Protein AF-A0A5B0Q9V9-F1 (afdb_monomer_lite)

Foldseek 3Di:
DVVVVVVVVVLVVLLVQLVVCLVVLVLLSNLVSLLVSQLPVDDQDPVSLVVLVVSLVVLVVQLVVLVVVLVVVLVVLVVVLCCCVPVVVDDPVVSVVVSVVVSCVSNVVSVVSNVSSVVSSVSSVCSSVDDDPNPDDDDDDPDDPVPPPDRPVVVPPDD

Secondary structure (DSSP, 8-state):
-HHHHHHHHHHHHHHHHHHHHHHTT-HHHHHHHHHHHTTTT----HHHHHHHHHHHHHHHHHHHHHHHHHHHHHHHHHHHHHHHHHTT---HHHHHHHHHHHHHHHHHHHHHHHHHHHHHHHHHHHHHT---------------GGG-PPPGGGGG---

pLDDT: mean 79.48, std 18.77, range [35.72, 96.69]

Radius of gyration: 24.3 Å; chains: 1; bounding box: 55×36×77 Å

Sequence (159 aa):
MALVQRNTHERILAFAKIQQSIREDDLWTAAWSMSKFLQTPHVLSASERQWLQEEYSCRMKRVRDAVNLLERIAVQHAHEDFDDWLNNGNTFTRVEEESFKKHEEKSTQLLQQISTYGRSAGYLRAIIGMKVRLDSAHNGDLFELEAMGPSPGLKNLEK

Structure (mmCIF, N/CA/C/O backbone):
data_AF-A0A5B0Q9V9-F1
#
_entry.id   AF-A0A5B0Q9V9-F1
#
loop_
_atom_site.group_PDB
_atom_site.id
_atom_site.type_symbol
_atom_site.label_atom_id
_atom_site.label_alt_id
_atom_site.label_comp_id
_atom_site.label_asym_id
_atom_site.label_entity_id
_atom_site.label_seq_id
_atom_site.pdbx_PDB_ins_code
_atom_site.Cartn_x
_atom_site.Cartn_y
_atom_site.Cartn_z
_atom_site.occupancy
_atom_site.B_iso_or_equiv
_atom_site.auth_seq_id
_atom_site.auth_comp_id
_atom_site.auth_asym_id
_atom_site.auth_atom_id
_atom_site.pdbx_PDB_model_num
ATOM 1 N N . MET A 1 1 ? 29.738 3.137 -33.442 1.00 51.84 1 MET A N 1
ATOM 2 C CA . MET A 1 1 ? 29.742 3.493 -32.001 1.00 51.84 1 MET A CA 1
ATOM 3 C C . MET A 1 1 ? 28.621 4.464 -31.623 1.00 51.84 1 MET A C 1
ATOM 5 O O . MET A 1 1 ? 27.919 4.170 -30.667 1.00 51.84 1 MET A O 1
ATOM 9 N N . ALA A 1 2 ? 28.368 5.531 -32.393 1.00 51.88 2 ALA A N 1
ATOM 10 C CA . ALA A 1 2 ? 27.296 6.500 -32.104 1.00 51.88 2 ALA A CA 1
ATOM 11 C C . ALA A 1 2 ? 25.874 5.893 -32.010 1.00 51.88 2 ALA A C 1
ATOM 13 O O . ALA A 1 2 ? 25.119 6.236 -31.108 1.00 51.88 2 ALA A O 1
ATOM 14 N N . LEU A 1 3 ? 25.525 4.937 -32.882 1.00 49.44 3 LEU A N 1
ATOM 15 C CA . LEU A 1 3 ? 24.210 4.267 -32.880 1.00 49.44 3 LEU A CA 1
ATOM 16 C C . LEU A 1 3 ? 23.956 3.412 -31.623 1.00 49.44 3 LEU A C 1
ATOM 18 O O . LEU A 1 3 ? 22.853 3.410 -31.088 1.00 49.44 3 LEU A O 1
ATOM 22 N N . VAL A 1 4 ? 24.989 2.732 -31.113 1.00 52.66 4 VAL A N 1
ATOM 23 C CA . VAL A 1 4 ? 24.911 1.919 -29.882 1.00 52.66 4 VAL A CA 1
ATOM 24 C C . VAL A 1 4 ? 24.789 2.818 -28.648 1.00 52.66 4 VAL A C 1
ATOM 26 O O . VAL A 1 4 ? 23.995 2.539 -27.753 1.00 52.66 4 VAL A O 1
ATOM 29 N N . GLN A 1 5 ? 25.528 3.931 -28.617 1.00 55.38 5 GLN A N 1
ATOM 30 C CA . GLN A 1 5 ? 25.433 4.924 -27.543 1.00 55.38 5 GLN A CA 1
ATOM 31 C C . GLN A 1 5 ? 24.060 5.607 -27.512 1.00 55.38 5 GLN A C 1
ATOM 33 O O . GLN A 1 5 ? 23.485 5.743 -26.434 1.00 55.38 5 GLN A O 1
ATOM 38 N N . ARG A 1 6 ? 23.500 5.958 -28.678 1.00 58.53 6 ARG A N 1
ATOM 39 C CA . ARG A 1 6 ? 22.155 6.537 -28.796 1.00 58.53 6 ARG A CA 1
ATOM 40 C C . ARG A 1 6 ? 21.078 5.576 -28.285 1.00 58.53 6 ARG A C 1
ATOM 42 O O . ARG A 1 6 ? 20.309 5.953 -27.412 1.00 58.53 6 ARG A O 1
ATOM 49 N N . ASN A 1 7 ? 21.112 4.312 -28.711 1.00 65.31 7 ASN A N 1
ATOM 50 C CA . ASN A 1 7 ? 20.168 3.282 -28.254 1.00 65.31 7 ASN A CA 1
ATOM 51 C C . ASN A 1 7 ? 20.256 3.037 -26.728 1.00 65.31 7 ASN A C 1
ATOM 53 O O . ASN A 1 7 ? 19.253 2.837 -26.046 1.00 65.31 7 ASN A O 1
ATOM 57 N N . THR A 1 8 ? 21.464 3.134 -26.162 1.00 73.38 8 THR A N 1
ATOM 58 C CA . THR A 1 8 ? 21.683 3.008 -24.711 1.00 73.38 8 THR A CA 1
ATOM 59 C C . THR A 1 8 ? 21.134 4.214 -23.941 1.00 73.38 8 THR A C 1
ATOM 61 O O . THR A 1 8 ? 20.518 4.041 -22.891 1.00 73.38 8 THR A O 1
ATOM 64 N N . HIS A 1 9 ? 21.322 5.432 -24.457 1.00 79.06 9 HIS A N 1
ATOM 65 C CA . HIS A 1 9 ? 20.820 6.657 -23.832 1.00 79.06 9 HIS A CA 1
ATOM 66 C C . HIS A 1 9 ? 19.287 6.712 -23.828 1.00 79.06 9 HIS A C 1
ATOM 68 O O . HIS A 1 9 ? 18.674 6.970 -22.795 1.00 79.06 9 HIS A O 1
ATOM 74 N N . GLU A 1 10 ? 18.675 6.382 -24.962 1.00 79.94 10 GLU A N 1
ATOM 75 C CA . GLU A 1 10 ? 17.223 6.322 -25.136 1.00 79.94 10 GLU A CA 1
ATOM 76 C C . GLU A 1 10 ? 16.568 5.319 -24.172 1.00 79.94 10 GLU A C 1
ATOM 78 O O . GLU A 1 10 ? 15.579 5.641 -23.509 1.00 79.94 10 GLU A O 1
ATOM 83 N N . ARG A 1 11 ? 17.178 4.139 -23.989 1.00 85.81 11 ARG A N 1
ATOM 84 C CA . ARG A 1 11 ? 16.741 3.149 -22.993 1.00 85.81 11 ARG A CA 1
ATOM 85 C C . ARG A 1 11 ? 16.807 3.695 -21.565 1.00 85.81 11 ARG A C 1
ATOM 87 O O . ARG A 1 11 ? 15.875 3.487 -20.791 1.00 85.81 11 ARG A O 1
ATOM 94 N N . ILE A 1 12 ? 17.910 4.352 -21.198 1.00 86.00 12 ILE A N 1
ATOM 95 C CA . ILE A 1 12 ? 18.092 4.912 -19.848 1.00 86.00 12 ILE A CA 1
ATOM 96 C C . ILE A 1 12 ? 17.007 5.952 -19.561 1.00 86.00 12 ILE A C 1
ATOM 98 O O . ILE A 1 12 ? 16.381 5.898 -18.505 1.00 86.00 12 ILE A O 1
ATOM 102 N N . LEU A 1 13 ? 16.738 6.851 -20.511 1.00 88.00 13 LEU A N 1
ATOM 103 C CA . LEU A 1 13 ? 15.678 7.852 -20.382 1.00 88.00 13 LEU A CA 1
ATOM 104 C C . LEU A 1 13 ? 14.290 7.211 -20.259 1.00 88.00 13 LEU A C 1
ATOM 106 O O . LEU A 1 13 ? 13.496 7.613 -19.407 1.00 88.00 13 LEU A O 1
ATOM 110 N N . ALA A 1 14 ? 14.005 6.185 -21.062 1.00 87.81 14 ALA A N 1
ATOM 111 C CA . ALA A 1 14 ? 12.731 5.478 -21.004 1.00 87.81 14 ALA A CA 1
ATOM 112 C C . ALA A 1 14 ? 12.514 4.790 -19.645 1.00 87.81 14 ALA A C 1
ATOM 114 O O . ALA A 1 14 ? 11.424 4.882 -19.077 1.00 87.81 14 ALA A O 1
ATOM 115 N N . PHE A 1 15 ? 13.550 4.157 -19.082 1.00 89.88 15 PHE A N 1
ATOM 116 C CA . PHE A 1 15 ? 13.451 3.575 -17.743 1.00 89.88 15 PHE A CA 1
ATOM 117 C C . PHE A 1 15 ? 13.348 4.648 -16.651 1.00 89.88 15 PHE A C 1
ATOM 119 O O . PHE A 1 15 ? 12.537 4.507 -15.738 1.00 89.88 15 PHE A O 1
ATOM 126 N N . ALA A 1 16 ? 14.080 5.760 -16.767 1.00 90.75 16 ALA A N 1
ATOM 127 C CA . ALA A 1 16 ? 13.985 6.877 -15.826 1.00 90.75 16 ALA A CA 1
ATOM 128 C C . ALA A 1 16 ? 12.557 7.444 -15.740 1.00 90.75 16 ALA A C 1
ATOM 130 O O . ALA A 1 16 ? 12.084 7.746 -14.645 1.00 90.75 16 ALA A O 1
ATOM 131 N N . LYS A 1 17 ? 11.830 7.500 -16.865 1.00 91.06 17 LYS A N 1
ATOM 132 C CA . LYS A 1 17 ? 10.411 7.890 -16.888 1.00 91.06 17 LYS A CA 1
ATOM 133 C C . LYS A 1 17 ? 9.535 6.934 -16.075 1.00 91.06 17 LYS A C 1
ATOM 135 O O . LYS A 1 17 ? 8.695 7.385 -15.304 1.00 91.06 17 LYS A O 1
ATOM 140 N N . ILE A 1 18 ? 9.764 5.623 -16.189 1.00 91.69 18 ILE A N 1
ATOM 141 C CA . ILE A 1 18 ? 9.068 4.617 -15.369 1.00 91.69 18 ILE A CA 1
ATOM 142 C C . ILE A 1 18 ? 9.363 4.853 -13.884 1.00 91.69 18 ILE A C 1
ATOM 144 O O . ILE A 1 18 ? 8.442 4.855 -13.068 1.00 91.69 18 ILE A O 1
ATOM 148 N N . GLN A 1 19 ? 10.633 5.077 -13.530 1.00 93.75 19 GLN A N 1
ATOM 149 C CA . GLN A 1 19 ? 11.027 5.333 -12.143 1.00 93.75 19 GLN A CA 1
ATOM 150 C C . GLN A 1 19 ? 10.356 6.587 -11.585 1.00 93.75 19 GLN A C 1
ATOM 152 O O . GLN A 1 19 ? 9.863 6.563 -10.459 1.00 93.75 19 GLN A O 1
ATOM 157 N N . GLN A 1 20 ? 10.325 7.667 -12.365 1.00 93.38 20 GLN A N 1
ATOM 158 C CA . GLN A 1 20 ? 9.688 8.914 -11.968 1.00 93.38 20 GLN A CA 1
ATOM 159 C C . GLN A 1 20 ? 8.188 8.723 -11.735 1.00 93.38 20 GLN A C 1
ATOM 161 O O . GLN A 1 20 ? 7.711 9.044 -10.650 1.00 93.38 20 GLN A O 1
ATOM 166 N N . SER A 1 21 ? 7.470 8.096 -12.671 1.00 92.12 21 SER A N 1
ATOM 167 C CA . SER A 1 21 ? 6.039 7.820 -12.500 1.00 92.12 21 SER A CA 1
ATOM 168 C C . SER A 1 21 ? 5.751 6.934 -11.282 1.00 92.12 21 SER A C 1
ATOM 170 O O . SER A 1 21 ? 4.773 7.157 -10.580 1.00 92.12 21 SER A O 1
ATOM 172 N N . ILE A 1 22 ? 6.620 5.961 -10.972 1.00 92.50 22 ILE A N 1
ATOM 173 C CA . ILE A 1 22 ? 6.502 5.164 -9.739 1.00 92.50 22 ILE A CA 1
ATOM 174 C C . ILE A 1 22 ? 6.703 6.034 -8.495 1.00 92.50 22 ILE A C 1
ATOM 176 O O . ILE A 1 22 ? 5.980 5.865 -7.519 1.00 92.50 22 ILE A O 1
ATOM 180 N N . ARG A 1 23 ? 7.675 6.949 -8.490 1.00 90.56 23 ARG A N 1
ATOM 181 C CA . ARG A 1 23 ? 7.938 7.829 -7.337 1.00 90.56 23 ARG A CA 1
ATOM 182 C C . ARG A 1 23 ? 6.826 8.846 -7.099 1.00 90.56 23 ARG A C 1
ATOM 184 O O . ARG A 1 23 ? 6.569 9.190 -5.953 1.00 90.56 23 ARG A O 1
ATOM 191 N N . GLU A 1 24 ? 6.180 9.296 -8.167 1.00 91.12 24 GLU A N 1
ATOM 192 C CA . GLU A 1 24 ? 5.032 10.208 -8.134 1.00 91.12 24 GLU A CA 1
ATOM 193 C C . GLU A 1 24 ? 3.702 9.478 -7.856 1.00 91.12 24 GLU A C 1
ATOM 195 O O . GLU A 1 24 ? 2.649 10.107 -7.836 1.00 91.12 24 GLU A O 1
ATOM 200 N N . ASP A 1 25 ? 3.737 8.154 -7.646 1.00 87.56 25 ASP A N 1
ATOM 201 C CA . ASP A 1 25 ? 2.567 7.276 -7.503 1.00 87.56 25 ASP A CA 1
ATOM 202 C C . ASP A 1 25 ? 1.577 7.329 -8.696 1.00 87.56 25 ASP A C 1
ATOM 204 O O . ASP A 1 25 ? 0.449 6.832 -8.609 1.00 87.56 25 ASP A O 1
ATOM 208 N N . ASP A 1 26 ? 2.020 7.802 -9.868 1.00 91.38 26 ASP A N 1
ATOM 209 C CA . ASP A 1 26 ? 1.310 7.658 -11.144 1.00 91.38 26 ASP A CA 1
ATOM 210 C C . ASP A 1 26 ? 1.577 6.274 -11.758 1.00 91.38 26 ASP A C 1
ATOM 212 O O . ASP A 1 26 ? 2.290 6.071 -12.749 1.00 91.38 26 ASP A O 1
ATOM 216 N N . LEU A 1 27 ? 0.985 5.267 -11.124 1.00 89.81 27 LEU A N 1
ATOM 217 C CA . LEU A 1 27 ? 1.212 3.864 -11.461 1.00 89.81 27 LEU A CA 1
ATOM 218 C C . LEU A 1 27 ? 0.587 3.455 -12.794 1.00 89.81 27 LEU A C 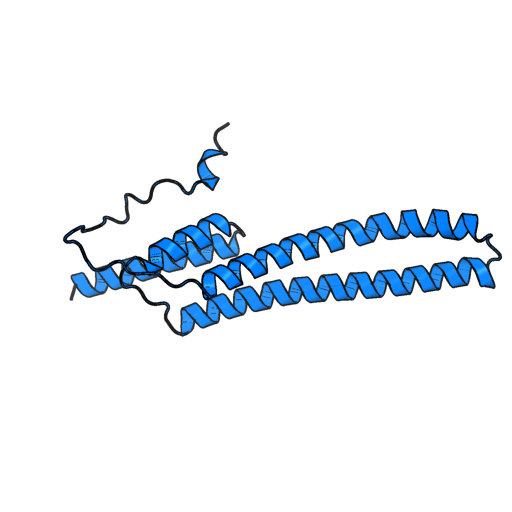1
ATOM 220 O O . LEU A 1 27 ? 1.021 2.473 -13.398 1.00 89.81 27 LEU A O 1
ATOM 224 N N . TRP A 1 28 ? -0.411 4.204 -13.266 1.00 86.44 28 TRP A N 1
ATOM 225 C CA . TRP A 1 28 ? -0.989 3.986 -14.585 1.00 86.44 28 TRP A CA 1
ATOM 226 C C . TRP A 1 28 ? 0.007 4.380 -15.673 1.00 86.44 28 TRP A C 1
ATOM 228 O O . TRP A 1 28 ? 0.309 3.573 -16.557 1.00 86.44 28 TRP A O 1
ATOM 238 N N . THR A 1 29 ? 0.588 5.580 -15.568 1.00 89.12 29 THR A N 1
ATOM 239 C CA . THR A 1 29 ? 1.646 6.019 -16.482 1.00 89.12 29 THR A CA 1
ATOM 240 C C . THR A 1 29 ?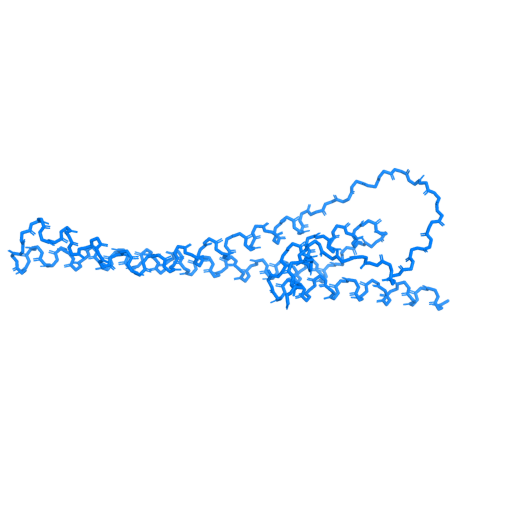 2.879 5.128 -16.366 1.00 89.12 29 THR A C 1
ATOM 242 O O . THR A 1 29 ? 3.473 4.794 -17.393 1.00 89.12 29 THR A O 1
ATOM 245 N N . ALA A 1 30 ? 3.230 4.661 -15.162 1.00 90.81 30 ALA A N 1
ATOM 246 C CA . ALA A 1 30 ? 4.319 3.705 -14.975 1.00 90.81 30 ALA A CA 1
ATOM 247 C C . ALA A 1 30 ? 4.064 2.376 -15.708 1.00 90.81 30 ALA A C 1
ATOM 249 O O . ALA A 1 30 ? 4.941 1.889 -16.424 1.00 90.81 30 ALA A O 1
ATOM 250 N N . ALA A 1 31 ? 2.864 1.801 -15.575 1.00 87.69 31 ALA A N 1
ATOM 251 C CA . ALA A 1 31 ? 2.504 0.543 -16.226 1.00 87.69 31 ALA A CA 1
ATOM 252 C C . ALA A 1 31 ? 2.469 0.667 -17.751 1.00 87.69 31 ALA A C 1
ATOM 254 O O . ALA A 1 31 ? 3.006 -0.187 -18.459 1.00 87.69 31 ALA A O 1
ATOM 255 N N . TRP A 1 32 ? 1.890 1.754 -18.261 1.00 87.00 32 TRP A N 1
ATOM 256 C CA . TRP A 1 32 ? 1.882 2.044 -19.690 1.00 87.00 32 TRP A CA 1
ATOM 257 C C . TRP A 1 32 ? 3.303 2.243 -20.239 1.00 87.00 32 TRP A C 1
ATOM 259 O O . TRP A 1 32 ? 3.665 1.634 -21.249 1.00 87.00 32 TRP A O 1
ATOM 269 N N . SER A 1 33 ? 4.139 3.009 -19.532 1.00 89.12 33 SER A N 1
ATOM 270 C CA . SER A 1 33 ? 5.541 3.236 -19.904 1.00 89.12 33 SER A CA 1
ATOM 271 C C . SER A 1 33 ? 6.354 1.939 -19.880 1.00 89.12 33 SER A C 1
ATOM 273 O O . SER A 1 33 ? 7.130 1.701 -20.801 1.00 89.12 33 SER A O 1
ATOM 275 N N . MET A 1 34 ? 6.131 1.054 -18.899 1.00 89.25 34 MET A N 1
ATOM 276 C CA . MET A 1 34 ? 6.759 -0.273 -18.860 1.00 89.25 34 MET A CA 1
ATOM 277 C C . MET A 1 34 ? 6.335 -1.142 -20.047 1.00 89.25 34 MET A C 1
ATOM 279 O O . MET A 1 34 ? 7.179 -1.759 -20.694 1.00 89.25 34 MET A O 1
ATOM 283 N N . SER A 1 35 ? 5.040 -1.164 -20.377 1.00 86.38 35 SER A N 1
ATOM 284 C CA . SER A 1 35 ? 4.549 -1.924 -21.531 1.00 86.38 35 SER A CA 1
ATOM 285 C C . SER A 1 35 ? 5.203 -1.469 -22.830 1.00 86.38 35 SER A C 1
ATOM 287 O O . SER A 1 35 ? 5.464 -2.304 -23.691 1.00 86.38 35 SER A O 1
ATOM 289 N N . LYS A 1 36 ? 5.461 -0.167 -22.980 1.00 83.69 36 LYS A N 1
ATOM 290 C CA . LYS A 1 36 ? 6.166 0.384 -24.140 1.00 83.69 36 LYS A CA 1
ATOM 291 C C . LYS A 1 36 ? 7.658 0.083 -24.109 1.00 83.69 36 LYS A C 1
ATOM 293 O O . LYS A 1 36 ? 8.193 -0.355 -25.119 1.00 83.69 36 LYS A O 1
ATOM 298 N N . PHE A 1 37 ? 8.296 0.230 -22.951 1.00 85.38 37 PHE A N 1
ATOM 299 C CA . PHE A 1 37 ? 9.708 -0.093 -22.757 1.00 85.38 37 PHE A CA 1
ATOM 300 C C . PHE A 1 37 ? 10.038 -1.533 -23.162 1.00 85.38 37 PHE A C 1
ATOM 302 O O . PHE A 1 37 ? 11.061 -1.769 -23.789 1.00 85.38 37 PHE A O 1
ATOM 309 N N . LEU A 1 38 ? 9.160 -2.486 -22.842 1.00 81.88 38 LEU A N 1
ATOM 310 C CA . LEU A 1 38 ? 9.352 -3.899 -23.176 1.00 81.88 38 LEU A CA 1
ATOM 311 C C . LEU A 1 38 ? 8.963 -4.261 -24.627 1.00 81.88 38 LEU A C 1
ATOM 313 O O . LEU A 1 38 ? 9.255 -5.375 -25.060 1.00 81.88 38 LEU A O 1
ATOM 317 N N . GLN A 1 39 ? 8.240 -3.389 -25.349 1.00 75.44 39 GLN A N 1
ATOM 318 C CA . GLN A 1 39 ? 7.870 -3.601 -26.761 1.00 75.44 39 GLN A CA 1
ATOM 319 C C . GLN A 1 39 ? 9.043 -3.320 -27.704 1.00 75.44 39 GLN A C 1
ATOM 321 O O . GLN A 1 39 ? 9.181 -3.979 -28.732 1.00 75.44 39 GLN A O 1
ATOM 326 N N . THR A 1 40 ? 9.915 -2.381 -27.345 1.00 66.50 40 THR A N 1
ATOM 327 C CA . THR A 1 40 ? 11.259 -2.288 -27.918 1.00 66.50 40 THR A CA 1
ATOM 328 C C . THR A 1 40 ? 12.095 -3.482 -27.432 1.00 66.50 40 THR A C 1
ATOM 330 O O . THR A 1 40 ? 11.793 -4.046 -26.382 1.00 66.50 40 THR A O 1
ATOM 333 N N . PRO A 1 41 ? 13.173 -3.897 -28.126 1.00 64.94 41 PRO A N 1
ATOM 334 C CA . PRO A 1 41 ? 14.045 -4.997 -27.692 1.00 64.94 41 PRO A CA 1
ATOM 335 C C . PRO A 1 41 ? 14.883 -4.637 -26.444 1.00 64.94 41 PRO A C 1
ATOM 337 O O . PRO A 1 41 ? 16.031 -5.055 -26.295 1.00 64.94 41 PRO A O 1
ATOM 340 N N . HIS A 1 42 ? 14.336 -3.830 -25.536 1.00 66.69 42 HIS A N 1
ATOM 341 C CA . HIS A 1 42 ? 14.889 -3.584 -24.225 1.00 66.69 42 HIS A CA 1
ATOM 342 C C . HIS A 1 42 ? 14.439 -4.686 -23.273 1.00 66.69 42 HIS A C 1
ATOM 344 O O . HIS A 1 42 ? 13.262 -5.001 -23.120 1.00 66.69 42 HIS A O 1
ATOM 350 N N . VAL A 1 43 ? 15.415 -5.252 -22.577 1.00 74.38 43 VAL A N 1
ATOM 351 C CA . VAL A 1 43 ? 15.182 -6.148 -21.452 1.00 74.38 43 VAL A CA 1
ATOM 352 C C . VAL A 1 43 ? 15.554 -5.392 -20.186 1.00 74.38 43 VAL A C 1
ATOM 354 O O . VAL A 1 43 ? 16.564 -4.682 -20.164 1.00 74.38 43 VAL A O 1
ATOM 357 N N . LEU A 1 44 ? 14.756 -5.551 -19.128 1.00 80.56 44 LEU A N 1
ATOM 358 C CA . LEU A 1 44 ? 15.119 -5.041 -17.807 1.00 80.56 44 LEU A CA 1
ATOM 359 C C . LEU A 1 44 ? 16.443 -5.659 -17.357 1.00 80.56 44 LEU A C 1
ATOM 361 O O . LEU A 1 44 ? 16.570 -6.892 -17.332 1.00 80.56 44 LEU A O 1
ATOM 365 N N . SER A 1 45 ? 17.391 -4.811 -16.969 1.00 85.38 45 SER A N 1
ATOM 366 C CA . SER A 1 45 ? 18.651 -5.247 -16.377 1.00 85.38 45 SER A CA 1
ATOM 367 C C . SER A 1 45 ? 18.409 -5.843 -14.985 1.00 85.38 45 SER A C 1
ATOM 369 O O . SER A 1 45 ? 17.344 -5.677 -14.385 1.00 85.38 45 SER A O 1
ATOM 371 N N . ALA A 1 46 ? 19.412 -6.530 -14.437 1.00 83.88 46 ALA A N 1
ATOM 372 C CA . ALA A 1 46 ? 19.334 -7.037 -13.069 1.00 83.88 46 ALA A CA 1
ATOM 373 C C . ALA A 1 46 ? 19.126 -5.906 -12.043 1.00 83.88 46 ALA A C 1
ATOM 375 O O . ALA A 1 46 ? 18.292 -6.047 -11.151 1.00 83.88 46 ALA A O 1
ATOM 376 N N . SER A 1 47 ? 19.817 -4.772 -12.207 1.00 87.62 47 SER A N 1
ATOM 377 C CA . SER A 1 47 ? 19.699 -3.617 -11.308 1.00 87.62 47 SER A CA 1
ATOM 378 C C . SER A 1 47 ? 18.323 -2.955 -11.372 1.00 87.62 47 SER A C 1
ATOM 380 O O . SER A 1 47 ? 17.773 -2.579 -10.344 1.00 87.62 47 SER A O 1
ATOM 382 N N . GLU A 1 48 ? 17.721 -2.860 -12.555 1.00 88.75 48 GLU A N 1
ATOM 383 C CA . GLU A 1 48 ? 16.376 -2.300 -12.727 1.00 88.75 48 GLU A CA 1
ATOM 384 C C . GLU A 1 48 ? 15.300 -3.189 -12.110 1.00 88.75 48 GLU A C 1
ATOM 386 O O . GLU A 1 48 ? 14.383 -2.696 -11.454 1.00 88.75 48 GLU A O 1
ATOM 391 N N . ARG A 1 49 ? 15.430 -4.512 -12.272 1.00 87.81 49 ARG A N 1
ATOM 392 C CA . ARG A 1 49 ? 14.546 -5.476 -11.602 1.00 87.81 49 ARG A CA 1
ATOM 393 C C . ARG A 1 49 ? 14.682 -5.388 -10.091 1.00 87.81 49 ARG A C 1
ATOM 395 O O . ARG A 1 49 ? 13.669 -5.399 -9.398 1.00 87.81 49 ARG A O 1
ATOM 402 N N . GLN A 1 50 ? 15.914 -5.293 -9.593 1.00 90.56 50 GLN A N 1
ATOM 403 C CA . GLN A 1 50 ? 16.171 -5.132 -8.168 1.00 90.56 50 GLN A CA 1
ATOM 404 C C . GLN A 1 50 ? 15.524 -3.847 -7.641 1.00 90.56 50 GLN A C 1
ATOM 406 O O . GLN A 1 50 ? 14.794 -3.905 -6.657 1.00 90.56 50 GLN A O 1
ATOM 411 N N . TRP A 1 51 ? 15.702 -2.723 -8.335 1.00 93.44 51 TRP A N 1
ATOM 412 C CA . TRP A 1 51 ? 15.099 -1.452 -7.942 1.00 93.44 51 TRP A CA 1
ATOM 413 C C . TRP A 1 51 ? 13.564 -1.530 -7.882 1.00 93.44 51 TRP A C 1
ATOM 415 O O . TRP A 1 51 ? 12.956 -1.132 -6.891 1.00 93.44 51 TRP A O 1
ATOM 425 N N . LEU A 1 52 ? 12.916 -2.122 -8.893 1.00 92.38 52 LEU A N 1
ATOM 426 C CA . LEU A 1 52 ? 11.461 -2.332 -8.878 1.00 92.38 52 LEU A CA 1
ATOM 427 C C . LEU A 1 52 ? 11.017 -3.226 -7.706 1.00 92.38 52 LEU A C 1
ATOM 429 O O . LEU A 1 52 ? 9.984 -2.976 -7.080 1.00 92.38 52 LEU A O 1
ATOM 433 N N . GLN A 1 53 ? 11.797 -4.263 -7.392 1.00 93.31 53 GLN A N 1
ATOM 434 C CA . GLN A 1 53 ? 11.526 -5.163 -6.272 1.00 93.31 53 GLN A CA 1
ATOM 435 C C . GLN A 1 53 ? 11.670 -4.456 -4.914 1.00 93.31 53 GLN A C 1
ATOM 437 O O . GLN A 1 53 ? 10.897 -4.733 -3.991 1.00 93.31 53 GLN A O 1
ATOM 442 N N . GLU A 1 54 ? 12.624 -3.537 -4.783 1.00 94.69 54 GLU A N 1
ATOM 443 C CA . GLU A 1 54 ? 12.801 -2.688 -3.601 1.00 94.69 54 GLU A CA 1
ATOM 444 C C . GLU A 1 54 ? 11.609 -1.736 -3.422 1.00 94.69 54 GLU A C 1
ATOM 446 O O . GLU A 1 54 ? 11.035 -1.672 -2.332 1.00 94.69 54 GLU A O 1
ATOM 451 N N . GLU A 1 55 ? 11.149 -1.090 -4.497 1.00 94.50 55 GLU A N 1
ATOM 452 C CA . GLU A 1 55 ? 9.955 -0.230 -4.495 1.00 94.50 55 GLU A CA 1
ATOM 453 C C . GLU A 1 55 ? 8.679 -0.991 -4.099 1.00 94.50 55 GLU A C 1
ATOM 455 O O . GLU A 1 55 ? 7.860 -0.497 -3.312 1.00 94.50 55 GLU A O 1
ATOM 460 N N . TYR A 1 56 ? 8.517 -2.221 -4.597 1.00 93.81 56 TYR A N 1
ATOM 461 C CA . TYR A 1 56 ? 7.435 -3.119 -4.183 1.00 93.81 56 TYR A CA 1
ATOM 462 C C . TYR A 1 56 ? 7.530 -3.460 -2.693 1.00 93.81 56 TYR A C 1
ATOM 464 O O . TYR A 1 56 ? 6.544 -3.365 -1.957 1.00 93.81 56 TYR A O 1
ATOM 472 N N . SER A 1 57 ? 8.726 -3.826 -2.233 1.00 94.81 57 SER A N 1
ATOM 473 C CA . SER A 1 57 ? 8.966 -4.216 -0.841 1.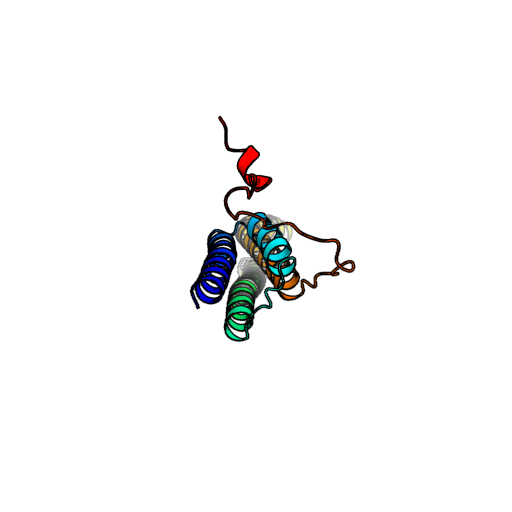00 94.81 57 SER A CA 1
ATOM 474 C C . SER A 1 57 ? 8.706 -3.057 0.123 1.00 94.81 57 SER A C 1
ATOM 476 O O . SER A 1 57 ? 8.124 -3.268 1.189 1.00 94.81 57 SER A O 1
ATOM 478 N N . CYS A 1 58 ? 9.065 -1.832 -0.269 1.00 94.12 58 CYS A N 1
ATOM 479 C CA . CYS A 1 58 ? 8.785 -0.607 0.476 1.00 94.12 58 CYS A CA 1
ATOM 480 C C . CYS A 1 58 ? 7.274 -0.394 0.672 1.00 94.12 58 CYS A C 1
ATOM 482 O O . CYS A 1 58 ? 6.808 -0.241 1.803 1.00 94.12 58 CYS A O 1
ATOM 484 N N . ARG A 1 59 ? 6.480 -0.474 -0.403 1.00 92.88 59 ARG A N 1
ATOM 485 C CA . ARG A 1 59 ? 5.013 -0.334 -0.323 1.00 92.88 59 ARG A CA 1
ATOM 486 C C . ARG A 1 59 ? 4.370 -1.450 0.494 1.00 92.88 59 ARG A C 1
ATOM 488 O O . ARG A 1 59 ? 3.541 -1.173 1.355 1.00 92.88 59 ARG A O 1
ATOM 495 N N . MET A 1 60 ? 4.807 -2.695 0.313 1.00 95.94 60 MET A N 1
ATOM 496 C CA . MET A 1 60 ? 4.331 -3.825 1.120 1.00 95.94 60 MET A CA 1
ATOM 497 C C . MET A 1 60 ? 4.698 -3.706 2.600 1.00 95.94 60 MET A C 1
ATOM 499 O O . MET A 1 60 ? 3.977 -4.218 3.457 1.00 95.94 60 MET A O 1
ATOM 503 N N . LYS A 1 61 ? 5.815 -3.053 2.933 1.00 96.38 61 LYS A N 1
ATOM 504 C CA . LYS A 1 61 ? 6.131 -2.717 4.322 1.00 96.38 61 LYS A CA 1
ATOM 505 C C . LYS A 1 61 ? 5.096 -1.739 4.884 1.00 96.38 61 LYS A C 1
ATOM 507 O O . LYS A 1 61 ? 4.528 -2.040 5.923 1.00 96.38 61 LYS A O 1
ATOM 512 N N . ARG A 1 62 ? 4.761 -0.665 4.157 1.00 94.19 62 ARG A N 1
ATOM 513 C CA . ARG A 1 62 ? 3.722 0.294 4.584 1.00 94.19 62 ARG A CA 1
ATOM 514 C C . ARG A 1 62 ? 2.354 -0.359 4.787 1.00 94.19 62 ARG A C 1
ATOM 516 O O . ARG A 1 62 ? 1.688 -0.060 5.770 1.00 94.19 62 ARG A O 1
ATOM 523 N N . VAL A 1 63 ? 1.959 -1.281 3.903 1.00 95.56 63 VAL A N 1
ATOM 524 C CA . VAL A 1 63 ? 0.723 -2.069 4.076 1.00 95.56 63 VAL A CA 1
ATOM 525 C C . VAL A 1 63 ? 0.758 -2.849 5.389 1.00 95.56 63 VAL A C 1
ATOM 527 O O . VAL A 1 63 ? -0.177 -2.758 6.177 1.00 95.56 63 VAL A O 1
ATOM 530 N N . ARG A 1 64 ? 1.840 -3.596 5.643 1.00 96.69 64 ARG A N 1
ATOM 531 C CA . ARG A 1 64 ? 1.984 -4.386 6.874 1.00 96.69 64 ARG A CA 1
ATOM 532 C C . ARG A 1 64 ? 1.990 -3.512 8.123 1.00 96.69 64 ARG A C 1
ATOM 534 O O . ARG A 1 64 ? 1.322 -3.856 9.088 1.00 96.69 64 ARG A O 1
ATOM 541 N N . ASP A 1 65 ? 2.695 -2.386 8.094 1.00 95.50 65 ASP A N 1
ATOM 542 C CA . ASP A 1 65 ? 2.756 -1.457 9.223 1.00 95.50 65 ASP A CA 1
ATOM 543 C C . ASP A 1 65 ? 1.361 -0.892 9.549 1.00 95.50 65 ASP A C 1
ATOM 545 O O . ASP A 1 65 ? 0.976 -0.859 10.718 1.00 95.50 65 ASP A O 1
ATOM 549 N N . ALA A 1 66 ? 0.567 -0.537 8.531 1.00 94.56 66 ALA A N 1
ATOM 550 C CA . ALA A 1 66 ? -0.805 -0.062 8.714 1.00 94.56 66 ALA A CA 1
ATOM 551 C C . ALA A 1 66 ? -1.752 -1.158 9.243 1.00 94.56 66 ALA A C 1
ATOM 553 O O . ALA A 1 66 ? -2.546 -0.889 10.143 1.00 94.56 66 ALA A O 1
ATOM 554 N N . VAL A 1 67 ? -1.641 -2.396 8.742 1.00 95.44 67 VAL A N 1
ATOM 555 C CA . VAL A 1 67 ? -2.410 -3.551 9.253 1.00 95.44 67 VAL A CA 1
ATOM 556 C C . VAL A 1 67 ? -2.072 -3.829 10.718 1.00 95.44 67 VAL A C 1
ATOM 558 O O . VAL A 1 67 ? -2.974 -3.933 11.544 1.00 95.44 67 VAL A O 1
ATOM 561 N N . ASN A 1 68 ? -0.783 -3.882 11.059 1.00 96.06 68 ASN A N 1
ATOM 562 C CA . ASN A 1 68 ? -0.332 -4.126 12.429 1.00 96.06 68 ASN A CA 1
ATOM 563 C C . ASN A 1 68 ? -0.807 -3.024 13.388 1.00 96.06 68 ASN A C 1
ATOM 565 O O . ASN A 1 68 ? -1.123 -3.294 14.545 1.00 96.06 68 ASN A O 1
ATOM 569 N N . LEU A 1 69 ? -0.836 -1.768 12.935 1.00 94.31 69 LEU A N 1
ATOM 570 C CA . LEU A 1 69 ? -1.343 -0.661 13.742 1.00 94.31 69 LEU A CA 1
ATOM 571 C C . LEU A 1 69 ? -2.860 -0.759 13.948 1.00 94.31 69 LEU A C 1
ATOM 573 O O . LEU A 1 69 ? -3.325 -0.535 15.063 1.00 94.31 69 LEU A O 1
ATOM 577 N N . LEU A 1 70 ? -3.614 -1.137 12.911 1.00 93.88 70 LEU A N 1
ATOM 578 C CA . LEU A 1 70 ? -5.057 -1.358 13.018 1.00 93.88 70 LEU A CA 1
ATOM 579 C C . LEU A 1 70 ? -5.376 -2.459 14.037 1.00 93.88 70 LEU A C 1
ATOM 581 O O . LEU A 1 70 ? -6.229 -2.261 14.898 1.00 93.88 70 LEU A O 1
ATOM 585 N N . GLU A 1 71 ? -4.645 -3.574 13.989 1.00 94.69 71 GLU A N 1
ATOM 586 C CA . GLU A 1 71 ? -4.774 -4.671 14.954 1.00 94.69 71 GLU A CA 1
ATOM 587 C C . GLU A 1 71 ? -4.508 -4.197 16.390 1.00 94.69 71 GLU A C 1
ATOM 589 O O . GLU A 1 71 ? -5.318 -4.435 17.285 1.00 94.69 71 GLU A O 1
ATOM 594 N N . ARG A 1 72 ? -3.415 -3.456 16.616 1.00 94.06 72 ARG A N 1
ATOM 595 C CA . ARG A 1 72 ? -3.084 -2.913 17.945 1.00 94.06 72 ARG A CA 1
ATOM 596 C C . ARG A 1 72 ? -4.163 -1.979 18.479 1.00 94.06 72 ARG A C 1
ATOM 598 O O . ARG A 1 72 ? -4.493 -2.056 19.658 1.00 94.06 72 ARG A O 1
ATOM 605 N N . ILE A 1 73 ? -4.708 -1.108 17.631 1.00 92.12 73 ILE A N 1
ATOM 606 C CA . ILE A 1 73 ? -5.788 -0.192 18.016 1.00 92.12 73 ILE A CA 1
ATOM 607 C C . ILE A 1 73 ? -7.060 -0.972 18.348 1.00 92.12 73 ILE A C 1
ATOM 609 O O . ILE A 1 73 ? -7.713 -0.651 19.334 1.00 92.12 73 ILE A O 1
ATOM 613 N N . ALA A 1 74 ? -7.395 -2.007 17.573 1.00 92.06 74 ALA A N 1
ATOM 614 C CA . ALA A 1 74 ? -8.552 -2.853 17.851 1.00 92.06 74 ALA A CA 1
ATOM 615 C C . ALA A 1 74 ? -8.434 -3.544 19.218 1.00 92.06 74 ALA A C 1
ATOM 617 O O . ALA A 1 74 ? -9.369 -3.488 20.012 1.00 92.06 74 ALA A O 1
ATOM 618 N N . VAL A 1 75 ? -7.269 -4.127 19.522 1.00 93.44 75 VAL A N 1
ATOM 619 C CA . VAL A 1 75 ? -7.005 -4.759 20.826 1.00 93.44 75 VAL A CA 1
ATOM 620 C C . VAL A 1 75 ? -7.071 -3.738 21.960 1.00 93.44 75 VAL A C 1
ATOM 622 O O . VAL A 1 75 ? -7.703 -4.003 22.979 1.00 93.44 75 VAL A O 1
ATOM 625 N N . GLN A 1 76 ? -6.454 -2.568 21.781 1.00 93.31 76 GLN A N 1
ATOM 626 C CA . GLN A 1 76 ? -6.469 -1.507 22.785 1.00 93.31 76 GLN A CA 1
ATOM 627 C C . GLN A 1 76 ? -7.892 -1.019 23.069 1.00 93.31 76 GLN A C 1
ATOM 629 O O . GLN A 1 76 ? -8.280 -0.914 24.227 1.00 93.31 76 GLN A O 1
ATOM 634 N N . HIS A 1 77 ? -8.681 -0.755 22.025 1.00 92.25 77 HIS A N 1
ATOM 635 C CA . HIS A 1 77 ? -10.063 -0.314 22.188 1.00 92.25 77 HIS A CA 1
ATOM 636 C C . HIS A 1 77 ? -10.903 -1.386 22.883 1.00 92.25 77 HIS A C 1
ATOM 638 O O . HIS A 1 77 ? -11.590 -1.058 23.838 1.00 92.25 77 HIS A O 1
ATOM 644 N N . ALA A 1 78 ? -10.771 -2.659 22.496 1.00 91.88 78 ALA A N 1
ATOM 645 C CA . ALA A 1 78 ? -11.475 -3.747 23.171 1.00 91.88 78 ALA A CA 1
ATOM 646 C C . ALA A 1 78 ? -11.105 -3.840 24.660 1.00 91.88 78 ALA A C 1
ATOM 648 O O . ALA A 1 78 ? -11.970 -4.073 25.497 1.00 91.88 78 ALA A O 1
ATOM 649 N N . HIS A 1 79 ? -9.829 -3.644 25.007 1.00 94.06 79 HIS A N 1
ATOM 650 C CA . HIS A 1 79 ? -9.390 -3.629 26.402 1.00 94.06 79 HIS A CA 1
ATOM 651 C C . HIS A 1 79 ? -10.015 -2.475 27.196 1.00 94.06 79 HIS A C 1
ATOM 653 O O . HIS A 1 79 ? -10.483 -2.689 28.309 1.00 94.06 79 HIS A O 1
ATOM 659 N N . GLU A 1 80 ? -10.056 -1.277 26.613 1.00 93.00 80 GLU A N 1
ATOM 660 C CA . GLU A 1 80 ? -10.709 -0.104 27.208 1.00 93.00 80 GLU A CA 1
ATOM 661 C C . GLU A 1 80 ? -12.219 -0.331 27.384 1.00 93.00 80 GLU A C 1
ATOM 663 O O . GLU A 1 80 ? -12.759 -0.040 28.444 1.00 93.00 80 GLU A O 1
ATOM 668 N N . ASP A 1 81 ? -12.880 -0.941 26.399 1.00 92.81 81 ASP A N 1
ATOM 669 C CA . ASP A 1 81 ? -14.307 -1.268 26.472 1.00 92.81 81 ASP A CA 1
ATOM 670 C C . ASP A 1 81 ? -14.596 -2.285 27.596 1.00 92.81 81 ASP A C 1
ATOM 672 O O . ASP A 1 81 ? -15.593 -2.175 28.315 1.00 92.81 81 ASP A O 1
ATOM 676 N N . PHE A 1 82 ? -13.704 -3.267 27.793 1.00 92.75 82 PHE A N 1
ATOM 677 C CA . PHE A 1 82 ? -13.791 -4.203 28.917 1.00 92.75 82 PHE A CA 1
ATOM 678 C C . PHE A 1 82 ? -13.606 -3.512 30.268 1.00 92.75 82 PHE A C 1
ATOM 680 O O . PHE A 1 82 ? -14.339 -3.834 31.203 1.00 92.75 82 PHE A O 1
ATOM 687 N N . ASP A 1 83 ? -12.651 -2.590 30.384 1.00 94.19 83 ASP A N 1
ATOM 688 C CA . ASP A 1 83 ? -12.417 -1.810 31.604 1.00 94.19 83 ASP A CA 1
ATOM 689 C C . ASP A 1 83 ? -13.638 -0.938 31.944 1.00 94.19 83 ASP A C 1
ATOM 691 O O . ASP A 1 83 ? -14.132 -0.948 33.074 1.00 94.19 83 ASP A O 1
ATOM 695 N N . ASP A 1 84 ? -14.210 -0.281 30.935 1.00 92.25 84 ASP A N 1
ATOM 696 C CA . ASP A 1 84 ? -15.401 0.552 31.075 1.00 92.25 84 ASP A CA 1
ATOM 697 C C . ASP A 1 84 ? -16.633 -0.232 31.529 1.00 92.25 84 ASP A C 1
ATOM 699 O O . ASP A 1 84 ? -17.412 0.233 32.369 1.00 92.25 84 ASP A O 1
ATOM 703 N N . TRP A 1 85 ? -16.817 -1.436 30.999 1.00 93.12 85 TRP A N 1
ATOM 704 C CA . TRP A 1 85 ? -17.897 -2.308 31.434 1.00 93.12 85 TRP A CA 1
ATOM 705 C C . TRP A 1 85 ? -17.648 -2.873 32.840 1.00 93.12 85 TRP A C 1
ATOM 707 O O . TRP A 1 85 ? -18.493 -2.731 33.727 1.00 93.12 85 TRP A O 1
ATOM 717 N N . LEU A 1 86 ? -16.500 -3.523 33.047 1.00 92.88 86 LEU A N 1
ATOM 718 C CA . LEU A 1 86 ? -16.247 -4.346 34.228 1.00 92.88 86 LEU A CA 1
ATOM 719 C C . LEU A 1 86 ? -15.895 -3.513 35.462 1.00 92.88 86 LEU A C 1
ATOM 721 O O . LEU A 1 86 ? -16.372 -3.809 36.557 1.00 92.88 86 LEU A O 1
ATOM 725 N N . ASN A 1 87 ? -15.064 -2.486 35.286 1.00 92.12 87 ASN A N 1
ATOM 726 C CA . ASN A 1 87 ? -14.505 -1.709 36.389 1.00 92.12 87 ASN A CA 1
ATOM 727 C C . ASN A 1 87 ? -15.268 -0.399 36.608 1.00 92.12 87 ASN A C 1
ATOM 729 O O . ASN A 1 87 ? -15.504 -0.022 37.756 1.00 92.12 87 ASN A O 1
ATOM 733 N N . ASN A 1 88 ? -15.725 0.253 35.533 1.00 90.81 88 ASN A N 1
ATOM 734 C CA . ASN A 1 88 ? -16.479 1.511 35.632 1.00 90.81 88 ASN A CA 1
ATOM 735 C C . ASN A 1 88 ? -18.004 1.302 35.716 1.00 90.81 88 ASN A C 1
ATOM 737 O O . ASN A 1 88 ? -18.745 2.254 35.965 1.00 90.81 88 ASN A O 1
ATOM 741 N N . GLY A 1 89 ? -18.482 0.061 35.557 1.00 91.44 89 GLY A N 1
ATOM 742 C CA . GLY A 1 89 ? -19.890 -0.304 35.728 1.00 91.44 89 GLY A CA 1
ATOM 743 C C . GLY A 1 89 ? -20.816 0.250 34.644 1.00 91.44 89 GLY A C 1
ATOM 744 O O . GLY A 1 89 ? -22.022 0.386 34.873 1.00 91.44 89 GLY A O 1
ATOM 745 N N . ASN A 1 90 ? -20.275 0.599 33.473 1.00 92.50 90 ASN A N 1
ATOM 746 C CA . ASN A 1 90 ? -21.071 1.098 32.359 1.00 92.50 90 ASN A CA 1
ATOM 747 C C . ASN A 1 90 ? -21.958 -0.020 31.794 1.00 92.50 90 ASN A C 1
ATOM 749 O O . ASN A 1 90 ? -21.592 -1.194 31.788 1.00 92.50 90 ASN A O 1
ATOM 753 N N . THR A 1 91 ? -23.142 0.331 31.294 1.00 92.81 91 THR A N 1
ATOM 754 C CA . THR A 1 91 ? -24.028 -0.652 30.661 1.00 92.81 91 THR A CA 1
ATOM 755 C C . THR A 1 91 ? -23.478 -1.079 29.302 1.00 92.81 91 THR A C 1
ATOM 757 O O . THR A 1 91 ? -22.878 -0.272 28.592 1.00 92.81 91 THR A O 1
ATOM 760 N N . PHE A 1 92 ? -23.747 -2.326 28.901 1.00 88.94 92 PHE A N 1
ATOM 761 C CA . PHE A 1 92 ? -23.321 -2.857 27.600 1.00 88.94 92 PHE A CA 1
ATOM 762 C C . PHE A 1 92 ? -23.708 -1.949 26.427 1.00 88.94 92 PHE A C 1
ATOM 764 O O . PHE A 1 92 ? -22.866 -1.653 25.591 1.00 88.94 92 PHE A O 1
ATOM 771 N N . THR A 1 93 ? -24.949 -1.452 26.402 1.00 90.94 93 THR A N 1
ATOM 772 C CA . THR A 1 93 ? -25.437 -0.559 25.338 1.00 90.94 93 THR A CA 1
ATOM 773 C C . THR A 1 93 ? -24.610 0.721 25.227 1.00 90.94 93 THR A C 1
ATOM 775 O O . THR A 1 93 ? -24.318 1.164 24.123 1.00 90.94 93 THR A O 1
ATOM 778 N N . ARG A 1 94 ? -24.192 1.306 26.359 1.00 91.56 94 ARG A N 1
ATOM 779 C CA . ARG A 1 94 ? -23.383 2.530 26.344 1.00 91.56 94 ARG A CA 1
ATOM 780 C C . ARG A 1 94 ? -21.979 2.258 25.808 1.00 91.56 94 ARG A C 1
ATOM 782 O O . ARG A 1 94 ? -21.505 2.999 24.955 1.00 91.56 94 ARG A O 1
ATOM 789 N N . VAL A 1 95 ? -21.352 1.182 26.286 1.00 90.94 95 VAL A N 1
ATOM 790 C CA . VAL A 1 95 ? -20.013 0.765 25.842 1.00 90.94 95 VAL A CA 1
ATOM 791 C C . VAL A 1 95 ? -20.015 0.440 24.348 1.00 90.94 95 VAL A C 1
ATOM 793 O O . VAL A 1 95 ? -19.123 0.876 23.630 1.00 90.94 95 VAL A O 1
ATOM 796 N N . GLU A 1 96 ? -21.038 -0.258 23.853 1.00 89.38 96 GLU A N 1
ATOM 797 C CA . GLU A 1 96 ? -21.184 -0.580 22.431 1.00 89.38 96 GLU A CA 1
ATOM 798 C C . GLU A 1 96 ? -21.267 0.689 21.561 1.00 89.38 96 GLU A C 1
ATOM 800 O O . GLU A 1 96 ? -20.500 0.838 20.608 1.00 89.38 96 GLU A O 1
ATOM 805 N N . GLU A 1 97 ? -22.138 1.641 21.910 1.00 89.56 97 GLU A N 1
ATOM 806 C CA . GLU A 1 97 ? -22.288 2.897 21.161 1.00 89.56 97 GLU A CA 1
ATOM 807 C C . GLU A 1 97 ? -21.010 3.755 21.152 1.00 89.56 97 GLU A C 1
ATOM 809 O O . GLU A 1 97 ? -20.675 4.365 20.130 1.00 89.56 97 GLU A O 1
ATOM 814 N N . GLU A 1 98 ? -20.300 3.828 22.282 1.00 88.62 98 GLU A N 1
ATOM 815 C CA . GLU A 1 98 ? -19.045 4.580 22.411 1.00 88.62 98 GLU A CA 1
ATOM 816 C C . GLU A 1 98 ? -17.895 3.890 21.659 1.00 88.62 98 GLU A C 1
ATOM 818 O O . GLU A 1 98 ? -17.126 4.561 20.960 1.00 88.62 98 GLU A O 1
ATOM 823 N N . SER A 1 99 ? -17.826 2.556 21.720 1.00 86.62 99 SER A N 1
ATOM 824 C CA . SER A 1 99 ? -16.821 1.738 21.036 1.00 86.62 99 SER A CA 1
ATOM 825 C C . SER A 1 99 ? -16.876 1.915 19.519 1.00 86.62 99 SER A C 1
ATOM 827 O O . SER A 1 99 ? -15.852 2.212 18.892 1.00 86.62 99 SER A O 1
ATOM 829 N N . PHE A 1 100 ? -18.071 1.832 18.919 1.00 84.56 100 PHE A N 1
ATOM 830 C CA . PHE A 1 100 ? -18.232 1.988 17.471 1.00 84.56 100 PHE A CA 1
ATOM 831 C C . PHE A 1 100 ? -17.734 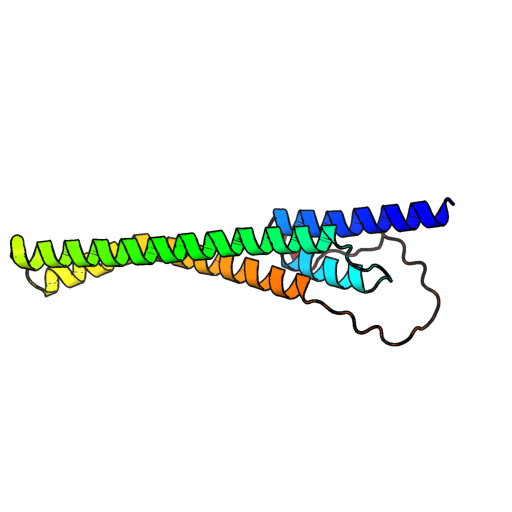3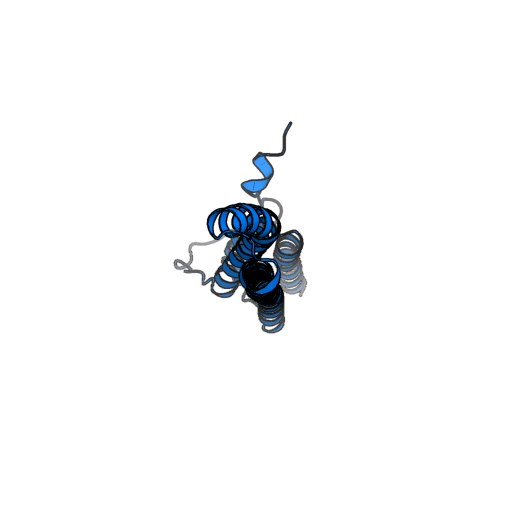.348 16.974 1.00 84.56 100 PHE A C 1
ATOM 833 O O . PHE A 1 100 ? -16.919 3.400 16.050 1.00 84.56 100 PHE A O 1
ATOM 840 N N . LYS A 1 101 ? -18.151 4.443 17.623 1.00 85.62 101 LYS A N 1
ATOM 841 C CA . LYS A 1 101 ? -17.739 5.808 17.246 1.00 85.62 101 LYS A CA 1
ATOM 842 C C . LYS A 1 101 ? -16.225 5.984 17.331 1.00 85.62 101 LYS A C 1
ATOM 844 O O . LYS A 1 101 ? -15.591 6.503 16.415 1.00 85.62 101 LYS A O 1
ATOM 849 N N . LYS A 1 102 ? -15.634 5.515 18.430 1.00 84.50 102 LYS A N 1
ATOM 850 C CA . LYS A 1 102 ? -14.195 5.598 18.697 1.00 84.50 102 LYS A CA 1
ATOM 851 C C . LYS A 1 102 ? -13.371 4.757 17.722 1.00 84.50 102 LYS A C 1
ATOM 853 O O . LYS A 1 102 ? -12.273 5.158 17.326 1.00 84.50 102 LYS A O 1
ATOM 858 N N . HIS A 1 103 ? -13.866 3.580 17.345 1.00 83.88 103 HIS A N 1
ATOM 859 C CA . HIS A 1 103 ? -13.171 2.702 16.412 1.00 83.88 103 HIS A CA 1
ATOM 860 C C . HIS A 1 103 ? -13.236 3.225 14.972 1.00 83.88 103 HIS A C 1
ATOM 862 O O . HIS A 1 103 ? -12.230 3.165 14.262 1.00 83.88 103 HIS A O 1
ATOM 868 N N . GLU A 1 104 ? -14.371 3.777 14.544 1.00 84.44 104 GLU A N 1
ATOM 869 C CA . GLU A 1 104 ? -14.588 4.265 13.176 1.00 84.44 104 GLU A CA 1
ATOM 870 C C . GLU A 1 104 ? -13.582 5.355 12.767 1.00 84.44 104 GLU A C 1
ATOM 872 O O . GLU A 1 104 ? -12.962 5.264 11.701 1.00 84.44 104 GLU A O 1
ATOM 877 N N . GLU A 1 105 ? -13.340 6.341 13.634 1.00 77.12 105 GLU A N 1
ATOM 878 C CA . GLU A 1 105 ? -12.492 7.495 13.312 1.00 77.12 105 GLU A CA 1
ATOM 879 C C . GLU A 1 105 ? -11.035 7.091 13.013 1.00 77.12 105 GLU A C 1
ATOM 881 O O . GLU A 1 105 ? -10.446 7.515 12.013 1.00 77.12 105 GLU A O 1
ATOM 886 N N . LYS A 1 106 ? -10.453 6.208 13.836 1.00 74.81 106 LYS A N 1
ATOM 887 C CA . LYS A 1 106 ? -9.060 5.750 13.672 1.00 74.81 106 LYS A CA 1
ATOM 888 C C . LYS A 1 106 ? -8.909 4.645 12.628 1.00 74.81 106 LYS A C 1
ATOM 890 O O . LYS A 1 106 ? -7.891 4.592 11.934 1.00 74.81 106 LYS A O 1
ATOM 895 N N . SER A 1 107 ? -9.892 3.753 12.508 1.00 84.81 107 SER A N 1
ATOM 896 C CA . SER A 1 107 ? -9.820 2.625 11.572 1.00 84.81 107 SER A CA 1
ATOM 897 C C . SER A 1 107 ? -9.955 3.076 10.117 1.00 84.81 107 SER A C 1
ATOM 899 O O . SER A 1 107 ? -9.230 2.572 9.260 1.00 84.81 107 SER A O 1
ATOM 901 N N . THR A 1 108 ? -10.787 4.083 9.835 1.00 87.69 108 THR A N 1
ATOM 902 C CA . THR A 1 108 ? -11.039 4.565 8.467 1.00 87.69 108 THR A CA 1
ATOM 903 C C . THR A 1 108 ? -9.764 5.045 7.771 1.00 87.69 108 THR A C 1
ATOM 905 O O . THR A 1 108 ? -9.483 4.649 6.637 1.00 87.69 108 THR A O 1
ATOM 908 N N . GLN A 1 109 ? -8.938 5.841 8.457 1.00 87.75 109 GLN A N 1
ATOM 909 C CA . GLN A 1 109 ? -7.682 6.344 7.889 1.00 87.75 109 GLN A CA 1
ATOM 910 C C . GLN A 1 109 ? -6.699 5.207 7.578 1.00 87.75 109 GLN A C 1
ATOM 912 O O . GLN A 1 109 ? -6.064 5.195 6.520 1.00 87.75 109 GLN A O 1
ATOM 917 N N . LEU A 1 110 ? -6.593 4.218 8.470 1.00 90.69 110 LEU A N 1
ATOM 918 C CA . LEU A 1 110 ? -5.718 3.062 8.271 1.00 90.69 110 LEU A CA 1
ATOM 919 C C . LEU A 1 110 ? -6.213 2.170 7.135 1.00 90.69 110 LEU A C 1
ATOM 921 O O . LEU A 1 110 ? -5.413 1.754 6.301 1.00 90.69 110 LEU A O 1
ATOM 925 N N . LEU A 1 111 ? -7.523 1.939 7.037 1.00 91.62 111 LEU A N 1
ATOM 926 C CA . LEU A 1 111 ? -8.126 1.206 5.924 1.00 91.62 111 LEU A CA 1
ATOM 927 C C . LEU A 1 111 ? -7.854 1.899 4.582 1.00 91.62 111 LEU A C 1
ATOM 929 O O . LEU A 1 111 ? -7.508 1.234 3.602 1.00 91.62 111 LEU A O 1
ATOM 933 N N . GLN A 1 112 ? -7.919 3.233 4.538 1.00 92.12 112 GLN A N 1
ATOM 934 C CA . GLN A 1 112 ? -7.565 4.000 3.346 1.00 92.12 112 GLN A CA 1
ATOM 935 C C . GLN A 1 112 ? -6.082 3.839 2.980 1.00 92.12 112 GLN A C 1
ATOM 937 O O . GLN A 1 112 ? -5.760 3.630 1.807 1.00 92.12 112 GLN A O 1
ATOM 942 N N . GLN A 1 113 ? -5.172 3.877 3.958 1.00 91.12 113 GLN A N 1
ATOM 943 C CA . GLN A 1 113 ? -3.742 3.639 3.724 1.00 91.12 113 GLN A CA 1
ATOM 944 C C . GLN A 1 113 ? -3.465 2.212 3.234 1.00 91.12 113 GLN A C 1
ATOM 946 O O . GLN A 1 113 ? -2.738 2.036 2.255 1.00 91.12 113 GLN A O 1
ATOM 951 N N . ILE A 1 114 ? -4.071 1.201 3.864 1.00 93.06 114 ILE A N 1
ATOM 952 C CA . ILE A 1 114 ? -3.963 -0.209 3.464 1.00 93.06 114 ILE A CA 1
ATOM 953 C C . ILE A 1 114 ? -4.423 -0.374 2.015 1.00 93.06 114 ILE A C 1
ATOM 955 O O . ILE A 1 114 ? -3.703 -0.959 1.205 1.00 93.06 114 ILE A O 1
ATOM 959 N N . SER A 1 115 ? -5.584 0.186 1.669 1.00 92.38 115 SER A N 1
ATOM 960 C CA . SER A 1 115 ? -6.127 0.143 0.310 1.00 92.38 115 SER A CA 1
ATOM 961 C C . SER A 1 115 ? -5.198 0.830 -0.697 1.00 92.38 115 SER A C 1
ATOM 963 O O . SER A 1 115 ? -4.851 0.249 -1.728 1.00 92.38 115 SER A O 1
ATOM 965 N N . THR A 1 116 ? -4.719 2.032 -0.369 1.00 90.19 116 THR A N 1
ATOM 966 C CA . THR A 1 116 ? -3.857 2.839 -1.246 1.00 90.19 116 THR A CA 1
ATOM 967 C C . THR A 1 116 ? -2.524 2.144 -1.511 1.00 90.19 116 THR A C 1
ATOM 969 O O . THR A 1 116 ? -2.172 1.883 -2.665 1.00 90.19 116 THR A O 1
ATOM 972 N N . TYR A 1 117 ? -1.791 1.772 -0.458 1.00 91.44 117 TYR A N 1
ATOM 973 C CA . TYR A 1 117 ? -0.495 1.110 -0.607 1.00 91.44 117 TYR A CA 1
ATOM 974 C C . TYR A 1 117 ? -0.628 -0.319 -1.135 1.00 91.44 117 TYR A C 1
ATOM 976 O O . TYR A 1 117 ? 0.233 -0.765 -1.892 1.00 91.44 117 TYR A O 1
ATOM 984 N N . GLY A 1 118 ? -1.712 -1.021 -0.799 1.00 89.94 118 GLY A N 1
ATOM 985 C CA . GLY A 1 118 ? -2.005 -2.357 -1.311 1.00 89.94 118 GLY A CA 1
ATOM 986 C C . GLY A 1 118 ? -2.236 -2.341 -2.818 1.00 89.94 118 GLY A C 1
ATOM 987 O O . GLY A 1 118 ? -1.603 -3.102 -3.553 1.00 89.94 118 GLY A O 1
ATOM 988 N N . ARG A 1 119 ? -3.070 -1.414 -3.306 1.00 90.06 119 ARG A N 1
ATOM 989 C CA . ARG A 1 119 ? -3.278 -1.203 -4.745 1.00 90.06 119 ARG A CA 1
ATOM 990 C C . ARG A 1 119 ? -1.980 -0.788 -5.432 1.00 90.06 119 ARG A C 1
ATOM 992 O O . ARG A 1 119 ? -1.672 -1.298 -6.509 1.00 90.06 119 ARG A O 1
ATOM 999 N N . SER A 1 120 ? -1.200 0.077 -4.785 1.00 89.19 120 SER A N 1
ATOM 1000 C CA . SER A 1 120 ? 0.082 0.548 -5.305 1.00 89.19 120 SER A CA 1
ATOM 1001 C C . SER A 1 120 ? 1.103 -0.587 -5.478 1.00 89.19 120 SER A C 1
ATOM 1003 O O . SER A 1 120 ? 1.662 -0.788 -6.559 1.00 89.19 120 SER A O 1
ATOM 1005 N N . ALA A 1 121 ? 1.263 -1.426 -4.452 1.00 90.50 121 ALA A N 1
ATOM 1006 C CA . ALA A 1 121 ? 2.083 -2.632 -4.513 1.00 90.50 121 ALA A CA 1
ATOM 1007 C C . ALA A 1 121 ? 1.572 -3.635 -5.563 1.00 90.50 121 ALA A C 1
ATOM 1009 O O . ALA A 1 121 ? 2.372 -4.266 -6.256 1.00 90.50 121 ALA A O 1
ATOM 1010 N N . GLY A 1 122 ? 0.250 -3.760 -5.720 1.00 89.06 122 GLY A N 1
ATOM 1011 C CA . GLY A 1 122 ? -0.372 -4.593 -6.750 1.00 89.06 122 GLY A CA 1
ATOM 1012 C C . GLY A 1 122 ? 0.033 -4.183 -8.168 1.00 89.06 122 GLY A C 1
ATOM 1013 O O . GLY A 1 122 ? 0.447 -5.035 -8.956 1.00 89.06 122 GLY A O 1
ATOM 1014 N N . TYR A 1 123 ? -0.001 -2.883 -8.473 1.00 86.38 123 TYR A N 1
ATOM 1015 C CA . TYR A 1 123 ? 0.484 -2.362 -9.754 1.00 86.38 123 TYR A CA 1
ATOM 1016 C C . TYR A 1 123 ? 1.966 -2.650 -9.971 1.00 86.38 123 TYR A C 1
ATOM 1018 O O . TYR A 1 123 ? 2.332 -3.129 -11.040 1.00 86.38 123 TYR A O 1
ATOM 1026 N N . LEU A 1 124 ? 2.820 -2.429 -8.968 1.00 89.38 124 LEU A N 1
ATOM 1027 C CA . LEU A 1 124 ? 4.244 -2.749 -9.102 1.00 89.38 124 LEU A CA 1
ATOM 1028 C C . LEU A 1 124 ? 4.485 -4.230 -9.366 1.00 89.38 124 LEU A C 1
ATOM 1030 O O . LEU A 1 124 ? 5.301 -4.579 -10.214 1.00 89.38 124 LEU A O 1
ATOM 1034 N N . ARG A 1 125 ? 3.744 -5.113 -8.694 1.00 89.75 125 ARG A N 1
ATOM 1035 C CA . ARG A 1 125 ? 3.821 -6.552 -8.953 1.00 89.75 125 ARG A CA 1
ATOM 1036 C C . ARG A 1 125 ? 3.430 -6.885 -10.396 1.00 89.75 125 ARG A C 1
ATOM 1038 O O . ARG A 1 125 ? 4.081 -7.723 -11.016 1.00 89.75 125 ARG A O 1
ATOM 1045 N N . ALA A 1 126 ? 2.408 -6.220 -10.937 1.00 88.25 126 ALA A N 1
ATOM 1046 C CA . ALA A 1 126 ? 2.006 -6.372 -12.334 1.00 88.25 126 ALA A CA 1
ATOM 1047 C C . ALA A 1 126 ? 3.070 -5.836 -13.310 1.00 88.25 126 ALA A C 1
ATOM 1049 O O . ALA A 1 126 ? 3.374 -6.502 -14.295 1.00 88.25 126 ALA A O 1
ATOM 1050 N N . ILE A 1 127 ? 3.677 -4.682 -13.010 1.00 86.88 127 ILE A N 1
ATOM 1051 C CA . ILE A 1 127 ? 4.779 -4.078 -13.778 1.00 86.88 127 ILE A CA 1
ATOM 1052 C C . ILE A 1 127 ? 5.988 -5.019 -13.822 1.00 86.88 127 ILE A C 1
ATOM 1054 O O . ILE A 1 127 ? 6.508 -5.299 -14.897 1.00 86.88 127 ILE A O 1
ATOM 1058 N N . ILE A 1 128 ? 6.406 -5.557 -12.672 1.00 85.62 128 ILE A N 1
ATOM 1059 C CA . ILE A 1 128 ? 7.532 -6.500 -12.563 1.00 85.62 128 ILE A CA 1
ATOM 1060 C C . ILE A 1 128 ? 7.249 -7.793 -13.338 1.00 85.62 128 ILE A C 1
ATOM 1062 O O . ILE A 1 128 ? 8.139 -8.346 -13.981 1.00 85.62 128 ILE A O 1
ATOM 1066 N N . GLY A 1 129 ? 6.012 -8.291 -13.266 1.00 83.19 129 GLY A N 1
ATOM 1067 C CA . GLY A 1 129 ? 5.586 -9.520 -13.935 1.00 83.19 129 GLY A CA 1
ATOM 1068 C C . GLY A 1 129 ? 5.259 -9.362 -15.421 1.00 83.19 129 GLY A C 1
ATOM 1069 O O . GLY A 1 129 ? 4.902 -10.353 -16.063 1.00 83.19 129 GLY A O 1
ATOM 1070 N N . MET A 1 130 ? 5.344 -8.148 -15.969 1.00 84.50 130 MET A N 1
ATOM 1071 C CA . MET A 1 130 ? 4.940 -7.861 -17.339 1.00 84.50 130 MET A CA 1
ATOM 1072 C C . MET A 1 130 ? 5.856 -8.585 -18.336 1.00 84.50 130 MET A C 1
ATOM 1074 O O . MET A 1 130 ? 7.079 -8.463 -18.300 1.00 84.50 130 MET A O 1
ATOM 1078 N N . LYS A 1 131 ? 5.251 -9.357 -19.243 1.00 74.31 131 LYS A N 1
ATOM 1079 C CA . LYS A 1 131 ? 5.930 -10.033 -20.355 1.00 74.31 131 LYS A CA 1
ATOM 1080 C C . LYS A 1 131 ? 5.326 -9.533 -21.659 1.00 74.31 131 LYS A C 1
ATOM 1082 O O . LYS A 1 131 ? 4.104 -9.534 -21.795 1.00 74.31 131 LYS A O 1
ATOM 1087 N N . VAL A 1 132 ? 6.158 -9.149 -22.622 1.00 63.66 132 VAL A N 1
ATOM 1088 C CA . VAL A 1 132 ? 5.678 -8.793 -23.962 1.00 63.66 132 VAL A CA 1
ATOM 1089 C C . VAL A 1 132 ? 5.529 -10.054 -24.800 1.00 63.66 132 VAL A C 1
ATOM 1091 O O . VAL A 1 132 ? 6.455 -10.856 -24.910 1.00 63.66 132 VAL A O 1
ATOM 1094 N N . ARG A 1 133 ? 4.341 -10.231 -25.384 1.00 53.03 133 ARG A N 1
ATOM 1095 C CA . ARG A 1 133 ? 4.156 -11.107 -26.540 1.00 53.03 133 ARG A CA 1
ATOM 1096 C C . ARG A 1 133 ? 4.664 -10.319 -27.740 1.00 53.03 133 ARG A C 1
ATOM 1098 O O . ARG A 1 133 ? 4.008 -9.379 -28.174 1.00 53.03 133 ARG A O 1
ATOM 1105 N N . LEU A 1 134 ? 5.878 -10.620 -28.185 1.00 48.50 134 LEU A N 1
ATOM 1106 C CA . LEU A 1 134 ? 6.366 -10.117 -29.462 1.00 48.50 134 LEU A CA 1
ATOM 1107 C C . LEU A 1 134 ? 5.637 -10.920 -30.537 1.00 48.50 134 LEU A C 1
ATOM 1109 O O . LEU A 1 134 ? 6.027 -12.053 -30.821 1.00 48.50 134 LEU A O 1
ATOM 1113 N N . ASP A 1 135 ? 4.558 -10.367 -31.087 1.00 44.34 135 ASP A N 1
ATOM 1114 C CA . ASP A 1 135 ? 4.033 -10.880 -32.346 1.00 44.34 135 ASP A CA 1
ATOM 1115 C C . ASP A 1 135 ? 5.140 -10.694 -33.391 1.00 44.34 135 ASP A C 1
ATOM 1117 O O . ASP A 1 135 ? 5.765 -9.635 -33.489 1.00 44.34 135 ASP A O 1
ATOM 1121 N N . SER A 1 136 ? 5.480 -11.784 -34.074 1.00 36.78 136 SER A N 1
ATOM 1122 C CA . SER A 1 136 ? 6.644 -11.882 -34.950 1.00 36.78 136 SER A CA 1
ATOM 1123 C C . SER A 1 136 ? 6.705 -10.723 -35.951 1.00 36.78 136 SER A C 1
ATOM 1125 O O . SER A 1 136 ? 5.785 -10.544 -36.743 1.00 36.78 136 SER A O 1
ATOM 1127 N N . ALA A 1 137 ? 7.814 -9.985 -35.885 1.00 43.94 137 ALA A N 1
ATOM 1128 C CA . ALA A 1 137 ? 8.302 -8.940 -36.782 1.00 43.94 137 ALA A CA 1
ATOM 1129 C C . ALA A 1 137 ? 7.488 -8.667 -38.065 1.00 43.94 137 ALA A C 1
ATOM 1131 O O . ALA A 1 137 ? 7.461 -9.478 -38.993 1.00 43.94 137 ALA A O 1
ATOM 1132 N N . HIS A 1 138 ? 6.985 -7.437 -38.187 1.00 36.47 138 HIS A N 1
ATOM 1133 C CA . HIS A 1 138 ? 6.874 -6.764 -39.478 1.00 36.47 138 HIS A CA 1
ATOM 1134 C C . HIS A 1 138 ? 7.612 -5.425 -39.422 1.00 36.47 138 HIS A C 1
ATOM 1136 O O . HIS A 1 138 ? 7.251 -4.529 -38.672 1.00 36.47 138 HIS A O 1
ATOM 1142 N N . ASN A 1 139 ? 8.714 -5.399 -40.175 1.00 37.81 139 ASN A N 1
ATOM 1143 C CA . ASN A 1 139 ? 9.459 -4.284 -40.755 1.00 37.81 139 ASN A CA 1
ATOM 1144 C C . ASN A 1 139 ? 9.224 -2.863 -40.212 1.00 37.81 139 ASN A C 1
ATOM 1146 O O . ASN A 1 139 ? 8.180 -2.269 -40.438 1.00 37.81 139 ASN A O 1
ATOM 1150 N N . GLY A 1 140 ? 10.322 -2.247 -39.765 1.00 41.78 140 GLY A N 1
ATOM 1151 C CA . GLY A 1 140 ? 10.763 -1.018 -40.434 1.00 41.78 140 GLY A CA 1
ATOM 1152 C C . GLY A 1 140 ? 10.552 0.321 -39.742 1.00 41.78 140 GLY A C 1
ATOM 1153 O O . GLY A 1 140 ? 10.944 1.317 -40.337 1.00 41.78 140 GLY A O 1
ATOM 1154 N N . ASP A 1 141 ? 10.040 0.384 -38.517 1.00 36.09 141 ASP A N 1
ATOM 1155 C CA . ASP A 1 141 ? 9.750 1.688 -37.920 1.00 36.09 141 ASP A CA 1
ATOM 1156 C C . ASP A 1 141 ? 10.827 2.136 -36.921 1.00 36.09 141 ASP A C 1
ATOM 1158 O O . ASP A 1 141 ? 10.941 1.678 -35.780 1.00 36.09 141 ASP A O 1
ATOM 1162 N N . LEU A 1 142 ? 11.643 3.073 -37.400 1.00 40.16 142 LEU A N 1
ATOM 1163 C CA . LEU A 1 142 ? 12.482 3.965 -36.613 1.00 40.16 142 LEU A CA 1
ATOM 1164 C C . LEU A 1 142 ? 11.555 4.882 -35.794 1.00 40.16 142 LEU A C 1
ATOM 1166 O O . LEU A 1 142 ? 11.207 5.974 -36.231 1.00 40.16 142 LEU A O 1
ATOM 1170 N N . PHE A 1 143 ? 11.088 4.418 -34.635 1.00 40.12 143 PHE A N 1
ATOM 1171 C CA . PHE A 1 143 ? 10.179 5.202 -33.799 1.00 40.12 143 PHE A CA 1
ATOM 1172 C C . PHE A 1 143 ? 10.946 6.273 -33.017 1.00 40.12 143 PHE A C 1
ATOM 1174 O O . PHE A 1 143 ? 11.574 5.999 -31.994 1.00 40.12 143 PHE A O 1
ATOM 1181 N N . GLU A 1 144 ? 10.883 7.505 -33.518 1.00 36.16 144 GLU A N 1
ATOM 1182 C CA . GLU A 1 144 ? 11.306 8.713 -32.816 1.00 36.16 144 GLU A CA 1
ATOM 1183 C C . GLU A 1 144 ? 10.602 8.822 -31.452 1.00 36.16 144 GLU A C 1
ATOM 1185 O O . GLU A 1 144 ? 9.374 8.850 -31.346 1.00 36.16 144 GLU A O 1
ATOM 1190 N N . LEU A 1 145 ? 11.402 8.918 -30.388 1.00 45.16 145 LEU A N 1
ATOM 1191 C CA . LEU A 1 145 ? 10.957 9.070 -28.996 1.00 45.16 145 LEU A CA 1
ATOM 1192 C C . LEU A 1 145 ? 10.171 10.362 -28.713 1.00 45.16 145 LEU A C 1
ATOM 1194 O O . LEU A 1 145 ? 9.639 10.514 -27.613 1.00 45.16 145 LEU A O 1
ATOM 1198 N N . GLU A 1 146 ? 10.062 11.266 -29.686 1.00 39.09 146 GLU A N 1
ATOM 1199 C CA . GLU A 1 146 ? 9.286 12.507 -29.589 1.00 39.09 146 GLU A CA 1
ATOM 1200 C C . GLU A 1 146 ? 7.779 12.315 -29.842 1.00 39.09 146 GLU A C 1
ATOM 1202 O O . GLU A 1 146 ? 6.986 13.167 -29.450 1.00 39.09 146 GLU A O 1
ATOM 1207 N N . ALA A 1 147 ? 7.336 11.175 -30.388 1.00 41.78 147 ALA A N 1
ATOM 1208 C CA . ALA A 1 147 ? 5.918 10.909 -30.677 1.00 41.78 147 ALA A CA 1
ATOM 1209 C C . ALA A 1 147 ? 5.172 10.154 -29.551 1.00 41.78 147 ALA A C 1
ATOM 1211 O O . ALA A 1 147 ? 4.164 9.481 -29.784 1.00 41.78 147 ALA A O 1
ATOM 1212 N N . MET A 1 148 ? 5.660 10.230 -28.309 1.00 47.50 148 MET A N 1
ATOM 1213 C CA . MET A 1 148 ? 5.032 9.603 -27.139 1.00 47.50 148 MET A CA 1
ATOM 1214 C C . MET A 1 148 ? 3.803 10.417 -26.707 1.00 47.50 148 MET A C 1
ATOM 1216 O O . MET A 1 148 ? 3.867 11.179 -25.742 1.00 47.50 148 MET A O 1
ATOM 1220 N N . GLY A 1 149 ? 2.698 10.270 -27.450 1.00 49.16 149 GLY A N 1
ATOM 1221 C CA . GLY A 1 149 ? 1.409 10.913 -27.172 1.00 49.16 149 GLY A CA 1
ATOM 1222 C C . GLY A 1 149 ? 0.983 10.804 -25.697 1.00 49.16 149 GLY A C 1
ATOM 1223 O O . GLY A 1 149 ? 1.463 9.932 -24.976 1.00 49.16 149 GLY A O 1
ATOM 1224 N N . PRO A 1 150 ? 0.102 11.689 -25.208 1.00 47.41 150 PRO A N 1
ATOM 1225 C CA . PRO A 1 150 ? -0.121 11.864 -23.777 1.00 47.41 150 PRO A CA 1
ATOM 1226 C C . PRO A 1 150 ? -0.608 10.576 -23.105 1.00 47.41 150 PRO A C 1
ATOM 1228 O O . PRO A 1 150 ? -1.495 9.888 -23.620 1.00 47.41 150 PRO A O 1
ATOM 1231 N N . SER A 1 151 ? -0.059 10.290 -21.917 1.00 45.62 151 SER A N 1
ATOM 1232 C CA . SER A 1 151 ? -0.636 9.294 -21.008 1.00 45.62 151 SER A CA 1
ATOM 1233 C C . SER A 1 151 ? -2.129 9.602 -20.832 1.00 45.62 151 SER A C 1
ATOM 1235 O O . SER A 1 151 ? -2.478 10.777 -20.673 1.00 45.62 151 SER A O 1
ATOM 1237 N N . PRO A 1 152 ? -3.026 8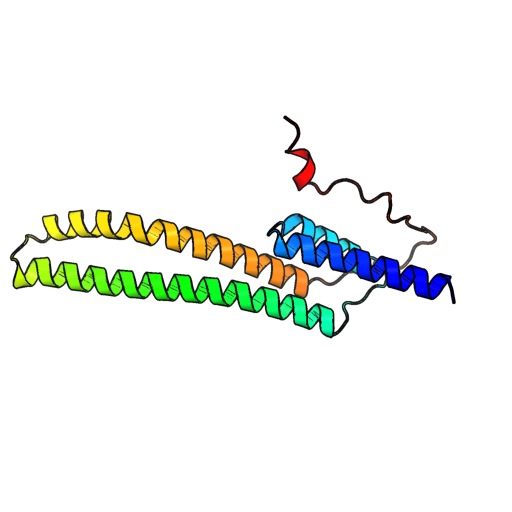.598 -20.826 1.00 53.19 152 PRO A N 1
ATOM 1238 C CA . PRO A 1 152 ? -4.458 8.827 -20.636 1.00 53.19 152 PRO A CA 1
ATOM 1239 C C . PRO A 1 152 ? -4.801 9.654 -19.384 1.00 53.19 152 PRO A C 1
ATOM 1241 O O . PRO A 1 152 ? -5.838 10.308 -19.365 1.00 53.19 152 PRO A O 1
ATOM 1244 N N . GLY A 1 153 ? -3.927 9.671 -18.368 1.00 47.41 153 GLY A N 1
ATOM 1245 C CA . GLY A 1 153 ? -4.101 10.466 -17.147 1.00 47.41 153 GLY A CA 1
ATOM 1246 C C . GLY A 1 153 ? -3.888 11.977 -17.310 1.00 47.41 153 GLY A C 1
ATOM 1247 O O . GLY A 1 153 ? -4.433 12.745 -16.524 1.00 47.41 153 GLY A O 1
ATOM 1248 N N . LEU A 1 154 ? -3.164 12.427 -18.342 1.00 48.69 154 LEU A N 1
ATOM 1249 C CA . LEU A 1 154 ? -2.868 13.852 -18.564 1.00 48.69 154 LEU A CA 1
ATOM 1250 C C . LEU A 1 154 ? -4.019 14.623 -19.222 1.00 48.69 154 LEU A C 1
ATOM 1252 O O . LEU A 1 154 ? -4.048 15.847 -19.155 1.00 48.69 154 LEU A O 1
ATOM 1256 N N . LYS A 1 155 ? -4.995 13.933 -19.824 1.00 47.03 155 LYS A N 1
ATOM 1257 C CA . LYS A 1 155 ? -6.132 14.584 -20.500 1.00 47.03 155 LYS A CA 1
ATOM 1258 C C . LYS A 1 155 ? -7.144 15.227 -19.542 1.00 47.03 155 LYS A C 1
ATOM 1260 O O . LYS A 1 155 ? -8.029 15.936 -20.002 1.00 47.03 155 LYS A O 1
ATOM 1265 N N . ASN A 1 156 ? -7.025 14.993 -18.234 1.00 45.84 156 ASN A N 1
ATOM 1266 C CA . ASN A 1 156 ? -8.000 15.446 -17.236 1.00 45.84 156 ASN A CA 1
ATOM 1267 C C . ASN A 1 156 ? -7.551 16.679 -16.430 1.00 45.84 156 ASN A C 1
ATOM 1269 O O . ASN A 1 156 ? -8.227 17.038 -15.469 1.00 45.84 156 ASN A O 1
ATOM 1273 N N . LEU A 1 157 ? -6.426 17.313 -16.785 1.00 43.91 157 LEU A N 1
ATOM 1274 C CA . LEU A 1 157 ? -5.884 18.477 -16.065 1.00 43.91 157 LEU A CA 1
ATOM 1275 C C . LEU A 1 157 ? -6.083 19.820 -16.786 1.00 43.91 157 LEU A C 1
ATOM 1277 O O . LEU A 1 157 ? -5.627 20.840 -16.280 1.00 43.91 157 LEU A O 1
ATOM 1281 N N . GLU A 1 158 ? -6.792 19.861 -17.916 1.00 38.12 158 GLU A N 1
ATOM 1282 C CA . GLU A 1 158 ? -7.189 21.134 -18.527 1.00 38.12 158 GLU A CA 1
ATOM 1283 C C . GLU A 1 158 ? -8.494 21.648 -17.898 1.00 38.12 158 GLU A C 1
ATOM 1285 O O . GLU A 1 158 ? -9.596 21.214 -18.248 1.00 38.12 158 GLU A O 1
ATOM 1290 N N . LYS A 1 159 ? -8.354 22.583 -16.955 1.00 35.72 159 LYS A N 1
ATOM 1291 C CA . LYS A 1 159 ? -9.338 23.629 -16.662 1.00 35.72 159 LYS A CA 1
ATOM 1292 C C . LYS A 1 159 ? -8.629 24.955 -16.447 1.00 35.72 159 LYS A C 1
ATOM 1294 O O . LYS A 1 159 ? -7.625 24.955 -15.705 1.00 35.72 159 LYS A O 1
#

Organism: NCBI:txid56615